Protein AF-A0A3M0AFA6-F1 (afdb_monomer)

Nearest PDB structures (foldseek):
  6kyw-assembly1_A  TM=6.182E-01  e=9.421E+00  Brassica rapa
  7ohr-assembly1_g  TM=2.745E-01  e=1.128E+00  Saccharomyces cerevisiae S288C
  8opz-assembly1_A  TM=3.685E-01  e=4.952E+00  Acinetobacter phage APK16

pLDDT: mean 74.05, std 15.6, range [39.84, 89.94]

Organism: NCBI:txid569599

Structure (mmCIF, N/CA/C/O backbone):
data_AF-A0A3M0AFA6-F1
#
_entry.id   AF-A0A3M0AFA6-F1
#
loop_
_atom_site.group_PDB
_atom_site.id
_atom_site.type_symbol
_atom_site.label_atom_id
_atom_site.label_alt_id
_atom_site.label_comp_id
_atom_site.label_asym_id
_atom_site.label_entity_id
_atom_site.label_seq_id
_atom_site.pdbx_PDB_ins_code
_atom_site.Cartn_x
_atom_site.Cartn_y
_atom_site.Cartn_z
_atom_site.occupancy
_atom_site.B_iso_or_equiv
_atom_site.auth_seq_id
_atom_site.auth_comp_id
_atom_site.auth_asym_id
_atom_site.auth_atom_id
_atom_site.pdbx_PDB_model_num
ATOM 1 N N . MET A 1 1 ? 9.664 -12.303 -21.802 1.00 44.78 1 MET A N 1
ATOM 2 C CA . MET A 1 1 ? 10.020 -11.845 -20.453 1.00 44.78 1 MET A CA 1
ATOM 3 C C . MET A 1 1 ? 8.749 -11.985 -19.660 1.00 44.78 1 MET A C 1
ATOM 5 O O . MET A 1 1 ? 7.738 -11.478 -20.124 1.00 44.78 1 MET A O 1
ATOM 9 N N . ASP A 1 2 ? 8.768 -12.784 -18.601 1.00 55.31 2 ASP A N 1
ATOM 10 C CA . ASP A 1 2 ? 7.670 -12.769 -17.643 1.00 55.31 2 ASP A CA 1
ATOM 11 C C . ASP A 1 2 ? 7.879 -11.507 -16.814 1.00 55.31 2 ASP A C 1
ATOM 13 O O . ASP A 1 2 ? 8.820 -11.434 -16.024 1.00 55.31 2 ASP A O 1
ATOM 17 N N . ASP A 1 3 ? 7.095 -10.470 -17.096 1.00 64.31 3 ASP A N 1
ATOM 18 C CA . ASP A 1 3 ? 7.112 -9.270 -16.272 1.00 64.31 3 ASP A CA 1
ATOM 19 C C . ASP A 1 3 ? 6.602 -9.672 -14.883 1.00 64.31 3 ASP A C 1
ATOM 21 O O . ASP A 1 3 ? 5.511 -10.230 -14.745 1.00 64.31 3 ASP A O 1
ATOM 25 N N . GLU A 1 4 ? 7.414 -9.450 -13.848 1.00 75.38 4 GLU A N 1
ATOM 26 C CA . GLU A 1 4 ? 6.986 -9.704 -12.476 1.00 75.38 4 GLU A CA 1
ATOM 27 C C . GLU A 1 4 ? 5.882 -8.701 -12.123 1.00 75.38 4 GLU A C 1
ATOM 29 O O . GLU A 1 4 ? 6.133 -7.506 -11.963 1.00 75.38 4 GLU A O 1
ATOM 34 N N . VAL A 1 5 ? 4.642 -9.185 -12.035 1.00 83.69 5 VAL A N 1
ATOM 35 C CA . VAL A 1 5 ? 3.490 -8.376 -11.629 1.00 83.69 5 VAL A CA 1
ATOM 36 C C . VAL A 1 5 ? 3.346 -8.446 -10.114 1.00 83.69 5 VAL A C 1
ATOM 38 O O . VAL A 1 5 ? 3.373 -9.524 -9.515 1.00 83.69 5 VAL A O 1
ATOM 41 N N . PHE A 1 6 ? 3.161 -7.287 -9.493 1.00 86.81 6 PHE A N 1
ATOM 42 C CA . PHE A 1 6 ? 2.910 -7.155 -8.062 1.00 86.81 6 PHE A CA 1
ATOM 43 C C . PHE A 1 6 ? 1.525 -6.563 -7.831 1.00 86.81 6 PHE A C 1
ATOM 45 O O . PHE A 1 6 ? 1.024 -5.789 -8.647 1.00 86.81 6 PHE A O 1
ATOM 52 N N . GLU A 1 7 ? 0.916 -6.911 -6.704 1.00 87.69 7 GLU A N 1
ATOM 53 C CA . GLU A 1 7 ? -0.406 -6.432 -6.323 1.00 87.69 7 GLU A CA 1
ATOM 54 C C . GLU A 1 7 ? -0.456 -6.008 -4.857 1.00 87.69 7 GLU A C 1
ATOM 56 O O . GLU A 1 7 ? 0.228 -6.567 -3.993 1.00 87.69 7 GLU A O 1
ATOM 61 N N . LEU A 1 8 ? -1.279 -4.993 -4.595 1.00 89.94 8 LEU A N 1
ATOM 62 C CA . LEU A 1 8 ? -1.616 -4.560 -3.247 1.00 89.94 8 LEU A CA 1
ATOM 63 C C . LEU A 1 8 ? -2.782 -5.391 -2.725 1.00 89.94 8 LEU A C 1
ATOM 65 O O . LEU A 1 8 ? -3.815 -5.506 -3.384 1.00 89.94 8 LEU A O 1
ATOM 69 N N . VAL A 1 9 ? -2.631 -5.926 -1.519 1.00 89.00 9 VAL A N 1
ATOM 70 C CA . VAL A 1 9 ? -3.672 -6.689 -0.828 1.00 89.00 9 VAL A CA 1
ATOM 71 C C . VAL A 1 9 ? -3.854 -6.181 0.592 1.00 89.00 9 VAL A C 1
ATOM 73 O O . VAL A 1 9 ? -2.893 -5.793 1.256 1.00 89.00 9 VAL A O 1
ATOM 76 N N . GLU A 1 10 ? -5.092 -6.202 1.078 1.00 87.25 10 GLU A N 1
ATOM 77 C CA . GLU A 1 10 ? -5.378 -6.006 2.497 1.00 87.25 10 GLU A CA 1
ATOM 78 C C . GLU A 1 10 ? -5.404 -7.373 3.183 1.00 87.25 10 GLU A C 1
ATOM 80 O O . GLU A 1 10 ? -6.196 -8.253 2.843 1.00 87.25 10 GLU A O 1
ATOM 85 N N . LEU A 1 11 ? -4.490 -7.568 4.129 1.00 84.62 11 LEU A N 1
ATOM 86 C CA . LEU A 1 11 ? -4.412 -8.784 4.926 1.00 84.62 11 LEU A CA 1
ATOM 87 C C . LEU A 1 11 ? -5.561 -8.827 5.937 1.00 84.62 11 LEU A C 1
ATOM 89 O O . LEU A 1 11 ? -6.112 -7.800 6.325 1.00 84.62 11 LEU A O 1
ATOM 93 N N . SER A 1 12 ? -5.863 -10.013 6.464 1.00 79.75 12 SER A N 1
ATOM 94 C CA . SER A 1 12 ? -6.879 -10.189 7.515 1.00 79.75 12 SER A CA 1
ATOM 95 C C . SER A 1 12 ? -6.584 -9.409 8.805 1.00 79.75 12 SER A C 1
ATOM 97 O O . SER A 1 12 ? -7.493 -9.161 9.594 1.00 79.75 12 SER A O 1
ATOM 99 N N . SER A 1 13 ? -5.333 -8.989 9.015 1.00 81.88 13 SER A N 1
ATOM 100 C CA . SER A 1 13 ? -4.933 -8.074 10.089 1.00 81.88 13 SER A CA 1
ATOM 101 C C . SER A 1 13 ? -5.352 -6.615 9.858 1.00 81.88 13 SER A C 1
ATOM 103 O O . SER A 1 13 ? -5.167 -5.794 10.752 1.00 81.88 13 SER A O 1
ATOM 105 N N . GLY A 1 14 ? -5.859 -6.267 8.670 1.00 78.44 14 GLY A N 1
ATOM 106 C CA . GLY A 1 14 ? -6.090 -4.888 8.229 1.00 78.44 14 GLY A CA 1
ATOM 107 C C . GLY A 1 14 ? -4.812 -4.164 7.785 1.00 78.44 14 GLY A C 1
ATOM 108 O O . GLY A 1 14 ? -4.811 -2.942 7.635 1.00 78.44 14 GLY A O 1
ATOM 109 N N . THR A 1 15 ? -3.700 -4.886 7.618 1.00 85.75 15 THR A N 1
ATOM 110 C CA . THR A 1 15 ? -2.439 -4.348 7.086 1.00 85.75 15 THR A CA 1
ATOM 111 C C . THR A 1 15 ? -2.465 -4.404 5.565 1.00 85.75 15 THR A C 1
ATOM 113 O O . THR A 1 15 ? -2.817 -5.439 5.002 1.00 85.75 15 THR A O 1
ATOM 116 N N . ILE A 1 16 ? -2.038 -3.334 4.897 1.00 89.88 16 ILE A N 1
ATOM 117 C CA . ILE A 1 16 ? -1.868 -3.340 3.442 1.00 89.88 16 ILE A CA 1
ATOM 118 C C . ILE A 1 16 ? -0.472 -3.880 3.125 1.00 89.88 16 ILE A C 1
ATOM 120 O O . ILE A 1 16 ? 0.520 -3.452 3.718 1.00 89.88 16 ILE A O 1
ATOM 124 N N . ALA A 1 17 ? -0.386 -4.836 2.209 1.00 89.62 17 ALA A N 1
ATOM 125 C CA . ALA A 1 17 ? 0.863 -5.464 1.803 1.00 89.62 17 ALA A CA 1
ATOM 126 C C . ALA A 1 17 ? 1.012 -5.463 0.282 1.00 89.62 17 ALA A C 1
ATOM 128 O O . ALA A 1 17 ? 0.024 -5.520 -0.447 1.00 89.62 17 ALA A O 1
ATOM 129 N N . LEU A 1 18 ? 2.260 -5.429 -0.182 1.00 89.38 18 LEU A N 1
ATOM 130 C CA . LEU A 1 18 ? 2.611 -5.657 -1.579 1.00 89.38 18 LEU A CA 1
ATOM 131 C C . LEU A 1 18 ? 3.129 -7.091 -1.721 1.00 89.38 18 LEU A C 1
ATOM 133 O O . LEU A 1 18 ? 4.110 -7.465 -1.066 1.00 89.38 18 LEU A O 1
ATOM 137 N N . LYS A 1 19 ? 2.482 -7.886 -2.573 1.00 88.88 19 LYS A N 1
ATOM 138 C CA . LYS A 1 19 ? 2.886 -9.266 -2.867 1.00 88.88 19 LYS A CA 1
ATOM 139 C C . LYS A 1 19 ? 3.029 -9.498 -4.369 1.00 88.88 19 LYS A C 1
ATOM 141 O O . LYS A 1 19 ? 2.587 -8.684 -5.178 1.00 88.88 19 LYS A O 1
ATOM 146 N N . ARG A 1 20 ? 3.658 -10.613 -4.742 1.00 87.38 20 ARG A N 1
ATOM 147 C CA . ARG A 1 20 ? 3.674 -11.086 -6.134 1.00 87.38 20 ARG A CA 1
ATOM 148 C C . ARG A 1 20 ? 2.272 -11.536 -6.531 1.00 87.38 20 ARG A C 1
ATOM 150 O O . ARG A 1 20 ? 1.616 -12.254 -5.778 1.00 87.38 20 ARG A O 1
ATOM 157 N N . HIS A 1 21 ? 1.831 -11.110 -7.707 1.00 85.50 21 HIS A N 1
ATOM 158 C CA . HIS A 1 21 ? 0.533 -11.494 -8.239 1.00 85.50 21 HIS A CA 1
ATOM 159 C C . HIS A 1 21 ? 0.496 -13.002 -8.516 1.00 85.50 21 HIS A C 1
ATOM 161 O O . HIS A 1 21 ? 1.424 -13.554 -9.110 1.00 85.50 21 HIS A O 1
ATOM 167 N N . GLY A 1 22 ? -0.572 -13.667 -8.073 1.00 79.94 22 GLY A N 1
ATOM 168 C CA . GLY A 1 22 ? -0.760 -15.113 -8.242 1.00 79.94 22 GLY A CA 1
ATOM 169 C C . GLY A 1 22 ? 0.030 -15.999 -7.269 1.00 79.94 22 GLY A C 1
ATOM 170 O O . GLY A 1 22 ? -0.081 -17.222 -7.347 1.00 79.94 22 GLY A O 1
ATOM 171 N N . ASP A 1 23 ? 0.796 -15.419 -6.338 1.00 78.19 23 ASP A N 1
ATOM 172 C CA . ASP A 1 23 ? 1.353 -16.166 -5.209 1.00 78.19 23 ASP A CA 1
ATOM 173 C C . ASP A 1 23 ? 0.320 -16.215 -4.074 1.00 78.19 23 ASP A C 1
ATOM 175 O O . ASP A 1 23 ? 0.200 -15.305 -3.246 1.00 78.19 23 ASP A O 1
ATOM 179 N N . ASP A 1 24 ? -0.485 -17.277 -4.096 1.00 70.94 24 ASP A N 1
ATOM 180 C CA . ASP A 1 24 ? -1.484 -17.609 -3.071 1.00 70.94 24 ASP A CA 1
ATOM 181 C C . ASP A 1 24 ? -1.006 -18.734 -2.144 1.00 70.94 24 ASP A C 1
ATOM 183 O O . ASP A 1 24 ? -1.798 -19.354 -1.430 1.00 70.94 24 ASP A O 1
ATOM 187 N N . SER A 1 25 ? 0.294 -19.041 -2.162 1.00 67.69 25 SER A N 1
ATOM 188 C CA . SER A 1 25 ? 0.848 -20.022 -1.241 1.00 67.69 25 SER A CA 1
ATOM 189 C C . SER A 1 25 ? 0.694 -19.538 0.208 1.00 67.69 25 SER A C 1
ATOM 191 O O . SER A 1 25 ? 0.775 -18.347 0.497 1.00 67.69 25 SER A O 1
ATOM 193 N N . GLU A 1 26 ? 0.513 -20.458 1.161 1.00 57.09 26 GLU A N 1
ATOM 194 C CA . GLU A 1 26 ? 0.501 -20.110 2.598 1.00 57.09 26 GLU A CA 1
ATOM 195 C C . GLU A 1 26 ? 1.819 -19.449 3.057 1.00 57.09 26 GLU A C 1
ATOM 197 O O . GLU A 1 26 ? 1.861 -18.814 4.108 1.00 57.09 26 GLU A O 1
ATOM 202 N N . ASN A 1 27 ? 2.876 -19.568 2.244 1.00 59.22 27 ASN A N 1
ATOM 203 C CA . ASN A 1 27 ? 4.185 -18.950 2.439 1.00 59.22 27 ASN A CA 1
ATOM 204 C C . ASN A 1 27 ? 4.426 -17.740 1.522 1.00 59.22 27 ASN A C 1
ATOM 206 O O . ASN A 1 27 ? 5.573 -17.306 1.427 1.00 59.22 27 ASN A O 1
ATOM 210 N N . ALA A 1 28 ? 3.400 -17.222 0.837 1.00 65.62 28 ALA A N 1
ATOM 211 C CA . ALA A 1 28 ? 3.529 -16.075 -0.054 1.00 65.62 28 ALA A CA 1
ATOM 212 C C . ALA A 1 28 ? 4.118 -14.900 0.732 1.00 65.62 28 ALA A C 1
ATOM 214 O O . ALA A 1 28 ? 3.485 -14.321 1.624 1.00 65.62 28 ALA A O 1
ATOM 215 N N . GLU A 1 29 ? 5.379 -14.592 0.449 1.00 70.06 29 GLU A N 1
ATOM 216 C CA . GLU A 1 29 ? 6.133 -13.639 1.241 1.00 70.06 29 GLU A CA 1
ATOM 217 C C . GLU A 1 29 ? 5.682 -12.230 0.850 1.00 70.06 29 GLU A C 1
ATOM 219 O O . GLU A 1 29 ? 5.831 -11.790 -0.292 1.00 70.06 29 GLU A O 1
ATOM 224 N N . CYS A 1 30 ? 5.081 -11.512 1.802 1.00 78.75 30 CYS A N 1
ATOM 225 C CA . CYS A 1 30 ? 4.813 -10.090 1.627 1.00 78.75 30 CYS A CA 1
ATOM 226 C C . CYS A 1 30 ? 6.156 -9.378 1.480 1.00 78.75 30 CYS A C 1
ATOM 228 O O . CYS A 1 30 ? 6.911 -9.284 2.447 1.00 78.75 30 CYS A O 1
ATOM 230 N N . LEU A 1 31 ? 6.431 -8.856 0.288 1.00 81.88 31 LEU A N 1
ATOM 231 C CA . LEU A 1 31 ? 7.683 -8.161 0.002 1.00 81.88 31 LEU A CA 1
ATOM 232 C C . LEU A 1 31 ? 7.782 -6.873 0.815 1.00 81.88 31 LEU A C 1
ATOM 234 O O . LEU A 1 31 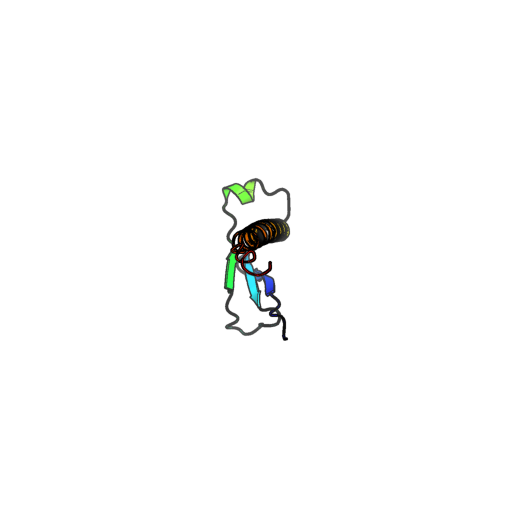? 8.860 -6.488 1.261 1.00 81.88 31 LEU A O 1
ATOM 238 N N . ILE A 1 32 ? 6.640 -6.208 1.008 1.00 85.38 32 ILE A N 1
ATOM 239 C CA . ILE A 1 32 ? 6.535 -4.962 1.759 1.00 85.38 32 ILE A CA 1
ATOM 240 C C . ILE A 1 32 ? 5.234 -4.974 2.559 1.00 85.38 32 ILE A C 1
ATOM 242 O O . ILE A 1 32 ? 4.175 -5.325 2.037 1.00 85.38 32 ILE A O 1
ATOM 246 N N . LYS A 1 33 ? 5.311 -4.547 3.822 1.00 88.06 33 LYS A N 1
ATOM 247 C CA . LYS A 1 33 ? 4.149 -4.226 4.657 1.00 88.06 33 LYS A CA 1
ATOM 248 C C . LYS A 1 33 ? 4.072 -2.719 4.831 1.00 88.06 33 LYS A C 1
ATOM 250 O O . LYS A 1 33 ? 5.078 -2.085 5.143 1.00 88.06 33 LYS A O 1
ATOM 255 N N . ILE A 1 34 ? 2.887 -2.164 4.621 1.00 87.94 34 ILE A N 1
ATOM 256 C CA . ILE A 1 34 ? 2.641 -0.728 4.661 1.00 87.94 34 ILE A CA 1
ATOM 257 C C . ILE A 1 34 ? 1.720 -0.453 5.842 1.00 87.94 34 ILE A C 1
ATOM 259 O O . ILE A 1 34 ? 0.563 -0.877 5.873 1.00 87.94 34 ILE A O 1
ATOM 263 N N . GLU A 1 35 ? 2.259 0.250 6.832 1.00 87.19 35 GLU A N 1
ATOM 264 C CA . GLU A 1 35 ? 1.532 0.656 8.028 1.00 87.19 35 GLU A CA 1
ATOM 265 C C . GLU A 1 35 ? 1.274 2.157 7.977 1.00 87.19 35 GLU A C 1
ATOM 267 O O . GLU A 1 35 ? 2.195 2.969 7.864 1.00 87.19 35 GLU A O 1
ATOM 272 N N . ILE A 1 36 ? -0.001 2.529 8.055 1.00 85.19 36 ILE A N 1
ATOM 273 C CA . ILE A 1 36 ? -0.405 3.927 8.124 1.00 85.19 36 ILE A CA 1
ATOM 274 C C . ILE A 1 36 ? -0.398 4.326 9.595 1.00 85.19 36 ILE A C 1
ATOM 276 O O . ILE A 1 36 ? -1.091 3.736 10.421 1.00 85.19 36 ILE A O 1
ATOM 280 N N . GLY A 1 37 ? 0.402 5.337 9.928 1.00 86.94 37 GLY A N 1
ATOM 281 C CA . GLY A 1 37 ? 0.468 5.847 11.291 1.00 86.94 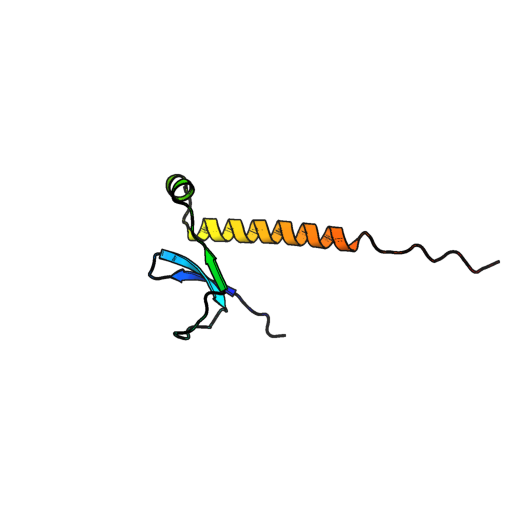37 GLY A CA 1
ATOM 282 C C . GLY A 1 37 ? -0.886 6.404 11.762 1.00 86.94 37 GLY A C 1
ATOM 283 O O . GLY A 1 37 ? -1.624 6.998 10.969 1.00 86.94 37 GLY A O 1
ATOM 284 N N . PRO A 1 38 ? -1.199 6.311 13.067 1.00 84.81 38 PRO A N 1
ATOM 285 C CA . PRO A 1 38 ? -2.504 6.692 13.616 1.00 84.81 38 PRO A CA 1
ATOM 286 C C . PRO A 1 38 ? -2.835 8.181 13.446 1.00 84.81 38 PRO A C 1
ATOM 288 O O . PRO A 1 38 ? -3.998 8.577 13.493 1.00 84.81 38 PRO A O 1
ATOM 291 N N . GLU A 1 39 ? -1.824 9.032 13.273 1.00 85.88 39 GLU A N 1
ATOM 292 C CA . GLU A 1 39 ? -2.007 10.461 13.003 1.00 85.88 39 GLU A CA 1
ATOM 293 C C . GLU A 1 39 ? -2.530 10.719 11.586 1.00 85.88 39 GLU A C 1
ATOM 295 O O . GLU A 1 39 ? -3.327 11.635 11.383 1.00 85.88 39 GLU A O 1
ATOM 300 N N . ILE A 1 40 ? -2.139 9.882 10.623 1.00 83.12 40 ILE A N 1
ATOM 301 C CA . ILE A 1 40 ? -2.603 9.968 9.238 1.00 83.12 40 ILE A CA 1
ATOM 302 C C . ILE A 1 40 ? -3.976 9.307 9.103 1.00 83.12 40 ILE A C 1
ATOM 304 O O . ILE A 1 40 ? -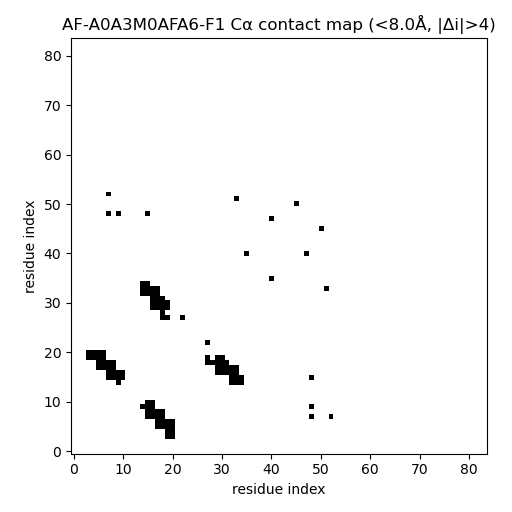4.859 9.887 8.479 1.00 83.12 40 ILE A O 1
ATOM 308 N N . GLU A 1 41 ? -4.210 8.171 9.770 1.00 81.69 41 GLU A N 1
ATOM 309 C CA . GLU A 1 41 ? -5.516 7.487 9.756 1.00 81.69 41 GLU A CA 1
ATOM 310 C C . GLU A 1 41 ? -6.673 8.373 10.227 1.00 81.69 41 GLU A C 1
ATOM 312 O O . GLU A 1 41 ? -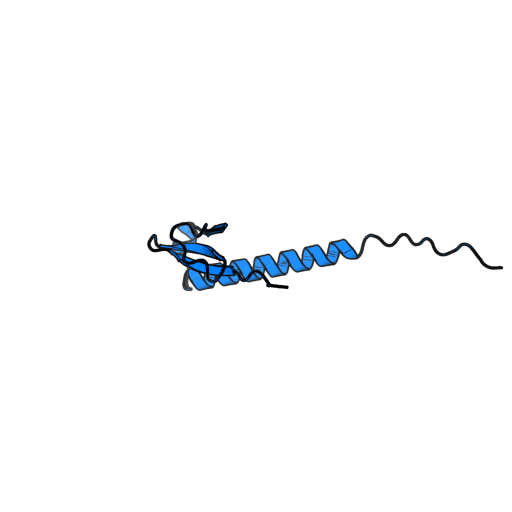7.751 8.342 9.642 1.00 81.69 41 GLU A O 1
ATOM 317 N N . LYS A 1 42 ? -6.452 9.226 11.231 1.00 81.38 42 LYS A N 1
ATOM 318 C CA . LYS A 1 42 ? -7.480 10.161 11.725 1.00 81.38 42 LYS A CA 1
ATOM 319 C C . LYS A 1 42 ? -7.877 11.238 10.716 1.00 81.38 42 LYS A C 1
ATOM 321 O O . LYS A 1 42 ? -8.948 11.821 10.854 1.00 81.38 42 LYS A O 1
ATOM 326 N N . ASN A 1 43 ? -7.004 11.532 9.758 1.00 80.44 43 ASN A N 1
ATOM 327 C CA . ASN A 1 43 ? -7.165 12.614 8.788 1.00 80.44 43 ASN A CA 1
ATOM 328 C C . ASN A 1 43 ? -7.384 12.096 7.360 1.00 80.44 43 ASN A C 1
ATOM 330 O O . ASN A 1 43 ? -7.499 12.889 6.426 1.00 80.44 43 ASN A O 1
ATOM 334 N N . LEU A 1 44 ? -7.443 10.776 7.186 1.00 81.06 44 LEU A N 1
ATOM 335 C CA . LEU A 1 44 ? -7.710 10.140 5.908 1.00 81.06 44 LEU A CA 1
ATOM 336 C C . LEU A 1 44 ? -9.177 10.356 5.523 1.00 81.06 44 LEU A C 1
ATOM 338 O O . LEU A 1 44 ? -10.088 9.789 6.119 1.00 81.06 44 LEU A O 1
ATOM 342 N N . SER A 1 45 ? -9.401 11.204 4.518 1.00 69.75 45 SER A N 1
ATOM 343 C CA . SER A 1 45 ? -10.714 11.415 3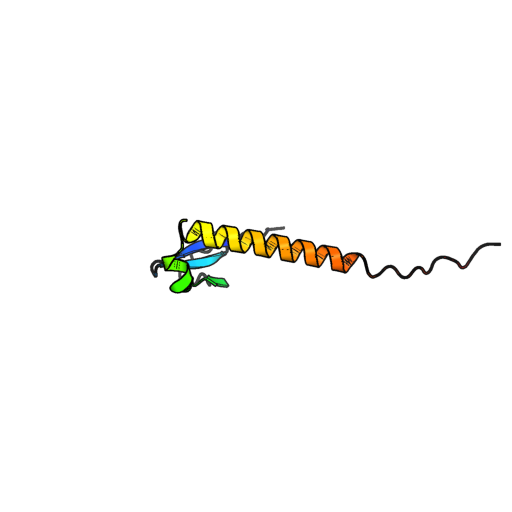.890 1.00 69.75 45 SER A CA 1
ATOM 344 C C . SER A 1 45 ? -11.018 10.408 2.775 1.00 69.75 45 SER A C 1
ATOM 346 O O . SER A 1 45 ? -12.149 10.348 2.297 1.00 69.75 45 SER A O 1
ATOM 348 N N . VAL A 1 46 ? -10.010 9.636 2.361 1.00 72.94 46 VAL A N 1
ATOM 349 C CA . VAL A 1 46 ? -10.067 8.598 1.325 1.00 72.94 46 VAL A CA 1
ATOM 350 C C . VAL A 1 46 ? -9.807 7.223 1.938 1.00 72.94 46 VAL A C 1
ATOM 352 O O . VAL A 1 46 ? -9.237 7.112 3.025 1.00 72.94 46 VAL A O 1
ATOM 355 N N . GLU A 1 47 ? -10.221 6.166 1.242 1.00 85.62 47 GLU A N 1
ATOM 356 C CA . GLU A 1 47 ? -9.983 4.788 1.676 1.00 85.62 47 GLU A CA 1
ATOM 357 C C . GLU A 1 47 ? -8.475 4.485 1.767 1.00 85.62 47 GLU A C 1
ATOM 359 O O . GLU A 1 47 ? -7.681 4.929 0.934 1.00 85.62 47 GLU A O 1
ATOM 364 N N . ARG A 1 48 ? -8.068 3.709 2.783 1.00 86.81 48 ARG A N 1
ATOM 365 C CA . ARG A 1 48 ? -6.652 3.409 3.091 1.00 86.81 48 ARG A CA 1
ATOM 366 C C . ARG A 1 48 ? -5.909 2.809 1.894 1.00 86.81 48 ARG A C 1
ATOM 368 O O . ARG A 1 48 ? -4.757 3.160 1.655 1.00 86.81 48 ARG A O 1
ATOM 375 N N . MET A 1 49 ? -6.574 1.937 1.136 1.00 87.56 49 MET A N 1
ATOM 376 C CA . MET A 1 49 ? -5.999 1.295 -0.049 1.00 87.56 49 MET A CA 1
ATOM 377 C C . MET A 1 49 ? -5.680 2.310 -1.150 1.00 87.56 49 MET A C 1
ATOM 379 O O . MET A 1 49 ? -4.577 2.309 -1.692 1.00 87.56 49 MET A O 1
ATOM 383 N N . GLU A 1 50 ? -6.617 3.214 -1.436 1.00 88.94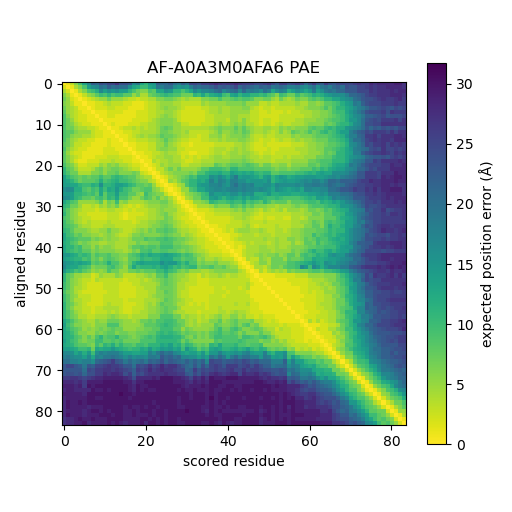 50 GLU A N 1
ATOM 384 C CA . GLU A 1 50 ? -6.432 4.246 -2.457 1.00 88.94 50 GLU A CA 1
ATOM 385 C C . GLU A 1 50 ? -5.323 5.226 -2.056 1.00 88.94 50 GLU A C 1
ATOM 387 O O . GLU A 1 50 ? -4.483 5.590 -2.875 1.00 88.94 50 GLU A O 1
ATOM 392 N N . PHE A 1 51 ? -5.244 5.583 -0.771 1.00 89.06 51 PHE A N 1
ATOM 393 C CA . PHE A 1 51 ? -4.138 6.389 -0.256 1.00 89.06 51 PHE A CA 1
ATOM 394 C C . PHE A 1 51 ? -2.773 5.733 -0.495 1.00 89.06 51 PHE A C 1
ATOM 396 O O . PHE A 1 51 ? -1.857 6.377 -1.008 1.00 89.06 51 PHE A O 1
ATOM 403 N N . VAL A 1 52 ? -2.632 4.451 -0.145 1.00 89.81 52 VAL A N 1
ATOM 404 C CA . VAL A 1 52 ? -1.380 3.709 -0.350 1.00 89.81 52 VAL A CA 1
ATOM 405 C C . VAL A 1 52 ? -1.032 3.620 -1.833 1.00 89.81 52 VAL A C 1
ATOM 407 O O . VAL A 1 52 ? 0.127 3.814 -2.200 1.00 89.81 52 VAL A O 1
ATOM 410 N N . ARG A 1 53 ? -2.024 3.384 -2.693 1.00 89.19 53 ARG A N 1
ATOM 411 C CA . ARG A 1 53 ? -1.829 3.340 -4.141 1.00 89.19 53 ARG A CA 1
ATOM 412 C C . ARG A 1 53 ? -1.286 4.663 -4.683 1.00 89.19 53 ARG A C 1
ATOM 414 O O . ARG A 1 53 ? -0.258 4.655 -5.354 1.00 89.19 53 ARG A O 1
ATOM 421 N N . ILE A 1 54 ? -1.918 5.787 -4.342 1.00 88.62 54 ILE A N 1
ATOM 422 C CA . ILE A 1 54 ? -1.482 7.124 -4.774 1.00 88.62 54 ILE A CA 1
ATOM 423 C C . ILE A 1 54 ? -0.055 7.415 -4.292 1.00 88.62 54 ILE A C 1
ATOM 425 O O . ILE A 1 54 ? 0.765 7.926 -5.051 1.00 88.62 54 ILE A O 1
ATOM 429 N N . MET A 1 55 ? 0.264 7.063 -3.043 1.00 88.50 55 MET A N 1
ATOM 430 C CA . MET A 1 55 ? 1.607 7.238 -2.480 1.00 88.50 55 MET A CA 1
ATOM 431 C C . MET A 1 55 ? 2.672 6.454 -3.257 1.00 88.50 55 MET A C 1
ATOM 433 O O . MET A 1 55 ? 3.752 6.982 -3.526 1.00 88.50 55 MET A O 1
ATOM 437 N N . LEU A 1 56 ? 2.375 5.207 -3.632 1.00 87.69 56 LEU A N 1
ATOM 438 C CA . LEU A 1 56 ? 3.287 4.378 -4.420 1.00 87.69 56 LEU A CA 1
ATOM 439 C C . LEU A 1 56 ? 3.449 4.905 -5.849 1.00 87.69 56 LEU A C 1
ATOM 441 O O . LEU A 1 56 ? 4.574 4.978 -6.339 1.00 87.69 56 LEU A O 1
ATOM 445 N N . GLU A 1 57 ? 2.357 5.321 -6.495 1.00 87.62 57 GLU A N 1
ATOM 446 C CA . GLU A 1 57 ? 2.390 5.922 -7.834 1.00 87.62 57 GLU A CA 1
ATOM 447 C C . GLU A 1 57 ? 3.223 7.219 -7.844 1.00 87.62 57 GLU A C 1
ATOM 449 O O . GLU A 1 57 ? 4.079 7.403 -8.712 1.00 87.62 57 GLU A O 1
ATOM 454 N N . ALA A 1 58 ? 3.049 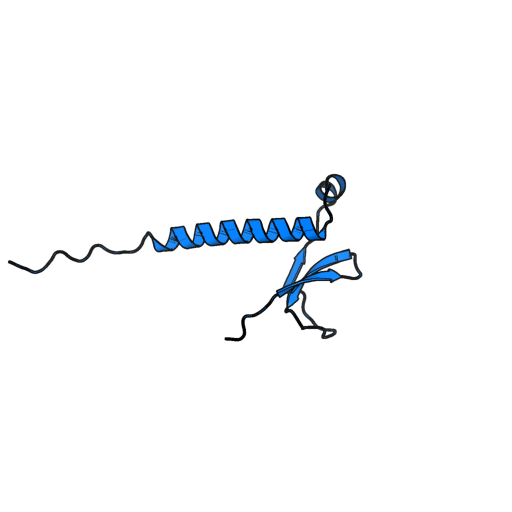8.084 -6.838 1.00 86.12 58 ALA A N 1
ATOM 455 C CA . ALA A 1 58 ? 3.826 9.314 -6.690 1.00 86.12 58 ALA A CA 1
ATOM 456 C C . ALA A 1 58 ? 5.322 9.034 -6.462 1.00 86.12 58 ALA A C 1
ATOM 458 O O . ALA A 1 58 ? 6.172 9.631 -7.125 1.00 86.12 58 ALA A O 1
ATOM 459 N N . GLY A 1 59 ? 5.649 8.093 -5.569 1.00 83.88 59 GLY A N 1
ATOM 460 C CA . GLY A 1 59 ? 7.035 7.703 -5.303 1.00 83.88 59 GLY A CA 1
ATOM 461 C C . GLY A 1 59 ? 7.721 7.074 -6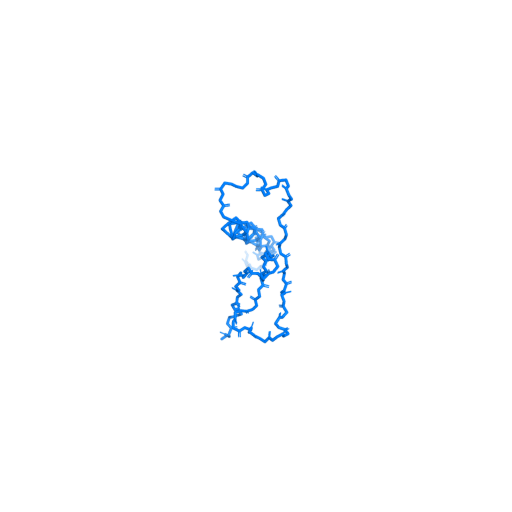.519 1.00 83.88 59 GLY A C 1
ATOM 462 O O . GLY A 1 59 ? 8.900 7.337 -6.767 1.00 83.88 59 GLY A O 1
ATOM 463 N N . PHE A 1 60 ? 6.986 6.286 -7.309 1.00 81.75 60 PHE A N 1
ATOM 464 C CA . PHE A 1 60 ? 7.487 5.727 -8.563 1.00 81.75 60 PHE A CA 1
ATOM 465 C C . PHE A 1 60 ? 7.767 6.818 -9.600 1.00 81.75 60 PHE A C 1
ATOM 467 O O . PHE A 1 60 ? 8.841 6.816 -10.197 1.00 81.75 60 PHE A O 1
ATOM 474 N N . SER A 1 61 ? 6.847 7.774 -9.773 1.00 80.12 61 SER A N 1
ATOM 475 C CA . SER A 1 61 ? 7.046 8.911 -10.680 1.00 80.12 61 SER A CA 1
ATOM 476 C C . SER A 1 61 ? 8.313 9.691 -10.323 1.00 80.12 61 SER A C 1
ATOM 478 O O . SER A 1 61 ? 9.160 9.924 -11.178 1.00 80.12 61 SER A O 1
ATOM 480 N N . GLU A 1 62 ? 8.500 10.015 -9.043 1.00 81.81 62 GLU A N 1
ATOM 481 C CA . GLU A 1 62 ? 9.673 10.761 -8.579 1.00 81.81 62 GLU A CA 1
ATOM 482 C C . GLU A 1 62 ? 10.983 9.966 -8.749 1.00 81.81 62 GLU A C 1
ATOM 484 O O . GLU A 1 62 ? 12.032 10.521 -9.079 1.00 81.81 62 GLU A O 1
ATOM 489 N N . ALA A 1 63 ? 10.952 8.648 -8.524 1.00 73.50 63 ALA A N 1
ATOM 490 C CA . ALA A 1 63 ? 12.104 7.781 -8.761 1.00 73.50 63 ALA A CA 1
ATOM 491 C C . ALA A 1 63 ? 12.464 7.688 -10.253 1.00 73.50 63 ALA A C 1
ATOM 493 O O . ALA A 1 63 ? 13.649 7.728 -10.590 1.00 73.50 63 ALA A O 1
ATOM 494 N N . ALA A 1 64 ? 11.463 7.608 -11.133 1.00 73.94 64 ALA A N 1
ATOM 495 C CA . ALA A 1 64 ? 11.655 7.597 -12.579 1.00 73.94 64 ALA A CA 1
ATOM 496 C C . ALA A 1 64 ? 12.275 8.912 -13.078 1.00 73.94 64 ALA A C 1
ATOM 498 O O . ALA A 1 64 ? 13.251 8.875 -13.831 1.00 73.94 64 ALA A O 1
ATOM 499 N N . ASP A 1 65 ? 11.784 10.054 -12.588 1.00 73.88 65 ASP A N 1
ATOM 500 C CA . ASP A 1 65 ? 12.324 11.378 -12.918 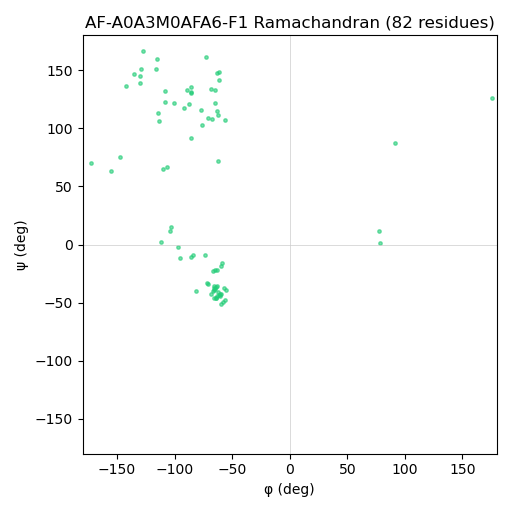1.00 73.88 65 ASP A CA 1
ATOM 501 C C . ASP A 1 65 ? 13.799 11.502 -12.491 1.00 73.88 65 ASP A C 1
ATOM 503 O O . ASP A 1 65 ? 14.651 11.924 -13.275 1.00 73.88 65 ASP A O 1
ATOM 507 N N . ARG A 1 66 ? 14.145 11.039 -11.278 1.00 70.56 66 ARG A N 1
ATOM 508 C CA . ARG A 1 66 ? 15.541 11.013 -10.795 1.00 70.56 66 ARG A CA 1
ATOM 509 C C . ARG A 1 66 ? 16.454 10.105 -11.612 1.00 70.56 66 ARG A C 1
ATOM 511 O O . ARG A 1 66 ? 17.635 10.411 -11.769 1.00 70.56 66 ARG A O 1
ATOM 518 N N . HIS A 1 67 ? 15.951 8.972 -12.094 1.00 60.16 67 HIS A N 1
ATOM 519 C CA . HIS A 1 67 ? 16.738 8.082 -12.943 1.00 60.16 67 HIS A CA 1
ATOM 520 C C . HIS A 1 67 ? 16.982 8.670 -14.332 1.00 60.16 67 HIS A C 1
ATOM 522 O O . HIS A 1 67 ? 18.075 8.483 -14.855 1.00 60.16 67 HIS A O 1
ATOM 528 N N . GLN A 1 68 ? 16.050 9.438 -14.904 1.00 58.28 68 GLN A N 1
ATOM 529 C CA . GLN A 1 68 ? 16.293 10.134 -16.174 1.00 58.28 68 GLN A CA 1
ATOM 530 C C . GLN A 1 68 ? 17.391 11.200 -16.058 1.00 58.28 68 GLN A C 1
ATOM 532 O O . GLN A 1 68 ? 18.241 11.284 -16.942 1.00 58.28 68 GLN A O 1
ATOM 537 N N . SER A 1 69 ? 17.456 11.943 -14.946 1.00 54.88 69 SER A N 1
ATOM 538 C CA . SER A 1 69 ? 18.509 12.953 -14.739 1.00 54.88 69 SER A CA 1
ATOM 539 C C . SER A 1 69 ? 19.926 12.367 -14.636 1.00 54.88 69 SER A C 1
ATOM 541 O O . SER A 1 69 ? 20.897 13.072 -14.889 1.00 54.88 69 SER A O 1
ATOM 543 N N . HIS A 1 70 ? 20.070 11.083 -14.294 1.00 44.91 70 HIS A N 1
ATOM 544 C CA . HIS A 1 70 ? 21.376 10.425 -14.160 1.00 44.91 70 HIS A CA 1
ATOM 545 C C . HIS A 1 70 ? 21.968 9.905 -15.482 1.00 44.91 70 HIS A C 1
ATOM 547 O O . HIS A 1 70 ? 23.131 9.511 -15.496 1.00 44.91 70 HIS A O 1
ATOM 553 N N . TYR A 1 71 ? 21.213 9.910 -16.587 1.00 49.31 71 TYR A N 1
ATOM 554 C CA . TYR A 1 71 ? 21.715 9.500 -17.908 1.00 49.31 71 TYR A CA 1
ATOM 555 C C . TYR A 1 71 ? 22.156 10.673 -18.800 1.00 49.31 71 TYR A C 1
ATOM 557 O O . TYR A 1 71 ? 22.652 10.438 -19.901 1.00 49.31 71 TYR A O 1
ATOM 565 N N . GLU A 1 72 ? 22.014 11.925 -18.350 1.00 51.25 72 GLU A N 1
ATOM 566 C CA . GLU A 1 72 ? 22.445 13.107 -19.118 1.00 51.25 72 GLU A CA 1
ATOM 567 C C . GLU A 1 72 ? 23.856 13.611 -18.752 1.00 51.25 72 GLU A C 1
ATOM 569 O O . GLU A 1 72 ? 24.444 14.384 -19.508 1.00 51.25 72 GLU A O 1
ATOM 574 N N . GLU A 1 73 ? 24.461 13.123 -17.665 1.00 47.75 73 GLU A N 1
ATOM 575 C CA . GLU A 1 73 ? 25.838 13.451 -17.267 1.00 47.75 73 GLU A CA 1
ATOM 576 C C . GLU A 1 73 ? 26.782 12.254 -17.447 1.00 47.75 73 GLU A C 1
ATOM 578 O O . GLU A 1 73 ? 27.302 11.735 -16.473 1.00 47.75 73 GLU A O 1
ATOM 583 N N . GLU A 1 74 ? 27.009 11.796 -18.684 1.00 46.38 74 GLU A N 1
ATOM 584 C CA . GLU A 1 74 ? 28.246 11.089 -19.080 1.00 46.38 74 GLU A CA 1
ATOM 585 C C . GLU A 1 74 ? 28.291 10.854 -20.606 1.00 46.38 74 GLU A C 1
ATOM 587 O O . GLU A 1 74 ? 28.206 9.740 -21.117 1.00 46.38 74 GLU A O 1
ATOM 592 N N . LEU A 1 75 ? 28.475 11.929 -21.378 1.00 44.66 75 LEU A N 1
ATOM 593 C CA . LEU A 1 75 ? 29.149 11.818 -22.673 1.00 44.66 75 LEU A CA 1
ATOM 594 C C . LEU A 1 75 ? 30.473 12.575 -22.575 1.00 44.66 75 LEU A C 1
ATOM 596 O O . LEU A 1 75 ? 30.466 13.810 -22.585 1.00 44.66 75 LEU A O 1
ATOM 600 N N . PRO A 1 76 ? 31.633 11.895 -22.500 1.00 40.50 76 PRO A N 1
ATOM 601 C CA . PRO A 1 76 ? 32.882 12.581 -22.755 1.00 40.50 76 PRO A CA 1
ATOM 602 C C . PRO A 1 76 ? 32.837 13.062 -24.209 1.00 40.50 76 PRO A C 1
ATOM 604 O O . PRO A 1 76 ? 32.814 12.263 -25.145 1.00 40.50 76 PRO A O 1
ATOM 607 N N . LEU A 1 77 ? 32.827 14.383 -24.403 1.00 52.66 77 LEU A N 1
ATOM 608 C CA . LEU A 1 77 ? 33.133 15.044 -25.673 1.00 52.66 77 LEU A CA 1
ATOM 609 C C . LEU A 1 77 ? 34.588 14.721 -26.065 1.00 52.66 77 LEU A C 1
ATOM 611 O O . LEU A 1 77 ? 35.479 15.562 -25.990 1.00 52.66 77 LEU A O 1
ATOM 615 N N . GLN A 1 78 ? 34.853 13.483 -26.473 1.00 50.12 78 GLN A N 1
ATOM 616 C CA . GLN A 1 78 ? 36.078 13.074 -27.149 1.00 50.12 78 GLN A CA 1
ATOM 617 C C . GLN A 1 78 ? 35.772 12.817 -28.620 1.00 50.12 78 GLN A C 1
ATOM 619 O O . GLN A 1 78 ? 35.857 11.697 -29.097 1.00 50.12 78 GLN A O 1
ATOM 624 N N . HIS A 1 79 ? 35.427 13.868 -29.360 1.00 46.47 79 HIS A N 1
ATOM 625 C CA . HIS A 1 79 ? 35.510 13.844 -30.820 1.00 46.47 79 HIS A CA 1
ATOM 626 C C . HIS A 1 79 ? 35.864 15.240 -31.338 1.00 46.47 79 HIS A C 1
ATOM 628 O O . HIS A 1 79 ? 35.031 15.977 -31.849 1.00 46.47 79 HIS A O 1
ATOM 634 N N . SER A 1 80 ? 37.134 15.615 -31.188 1.00 50.72 80 SER A N 1
ATOM 635 C CA . SER A 1 80 ? 37.775 16.546 -32.121 1.00 50.72 80 SER A CA 1
ATOM 636 C C . SER A 1 80 ? 39.289 16.348 -32.110 1.00 50.72 80 SER A C 1
ATOM 638 O O . SER A 1 80 ? 40.062 17.236 -31.755 1.00 50.72 80 SER A O 1
ATOM 640 N N . GLN A 1 81 ? 39.721 15.160 -32.517 1.00 56.06 81 GLN A N 1
ATOM 641 C CA . GLN A 1 81 ? 40.983 15.014 -33.230 1.00 56.06 81 GLN A CA 1
ATOM 642 C C . GLN A 1 81 ? 40.711 14.175 -34.472 1.00 56.06 81 GLN A C 1
ATOM 644 O O . GLN A 1 81 ? 39.993 13.184 -34.386 1.00 56.06 81 GLN A O 1
ATOM 649 N N . LEU A 1 82 ? 41.333 14.595 -35.580 1.00 50.81 82 LEU A N 1
ATOM 650 C CA . LEU A 1 82 ? 41.256 14.074 -36.950 1.00 50.81 82 LEU A CA 1
ATOM 651 C C . LEU A 1 82 ? 40.175 14.743 -37.817 1.00 50.81 82 LEU A C 1
ATOM 653 O O . LEU A 1 82 ? 39.085 14.210 -37.986 1.00 50.81 82 LEU A O 1
ATOM 657 N N . LEU A 1 83 ? 40.524 15.858 -38.475 1.00 44.06 83 LEU A N 1
ATOM 658 C CA . LEU A 1 83 ? 41.045 15.808 -39.855 1.00 44.06 83 LEU A CA 1
ATOM 659 C C . LEU A 1 83 ? 41.280 17.221 -40.446 1.00 44.06 83 LEU A C 1
ATOM 661 O O . LEU A 1 83 ? 40.344 18.008 -40.542 1.00 44.06 83 LEU A O 1
ATOM 665 N N . HIS A 1 84 ? 42.523 17.414 -40.920 1.00 39.84 84 HIS A N 1
ATOM 666 C CA . HIS A 1 84 ? 43.075 18.427 -41.846 1.00 39.84 84 HIS A CA 1
ATOM 667 C C . HIS A 1 84 ? 43.415 19.828 -41.319 1.00 39.84 84 HIS A C 1
ATOM 669 O O . HIS A 1 84 ? 42.508 20.662 -41.129 1.00 39.84 84 HIS A O 1
#

Radius of gyration: 21.32 Å; Cα contacts (8 Å, |Δi|>4): 58; chains: 1; bounding box: 54×38×56 Å

Sequence (84 aa):
MDDEVFELVELSSGTIALKRHGDDSENAECLIKIEIGPEIEKNLSVERMEFVRIMLEAGFSEAADRHQSHYEEELPLQHSQLLH

Solvent-accessible surface area (backbone atoms only — not comparable to full-atom values): 5580 Å² total; per-residue (Å²): 131,86,76,88,52,70,39,79,45,75,44,98,86,73,43,41,29,38,30,56,59,90,57,78,53,99,75,52,65,64,79,41,80,54,82,81,53,74,77,54,61,79,68,54,91,61,59,70,67,60,53,53,49,52,52,50,55,52,53,48,51,55,51,52,56,56,55,57,64,64,72,73,78,79,74,84,91,80,80,88,81,89,86,136

Mean predicted aligned error: 12.26 Å

Secondary structure (DSSP, 8-state):
-----EEEEE-TTS-EEEEETT--STT---SEEE---HHHHTT--S-HHHHHHHHHHHHHHHHHHHHHHTTSS-----------

Foldseek 3Di:
DPPFDWDWDQDPVRWIFIFTPPPPDPPGDGPDIDDDDPVVVVVDPDDPRVVVVVVVVVVVVVVVVVVVVVVVPDDPPPPPDDDD